Protein AF-A0A060C6B9-F1 (afdb_monomer_lite)

Secondary structure (DSSP, 8-state):
--SEEEEEPTTS-EEEEEEEEE-SPPP--HHHHHHHTTSS-GGG-SHHHHHHHHHH-HHHHHHHHTT----EEEEEE-SSS-B-TTSSBPPTTTEEE--TTTS-TT-EEEEEEE-TTS--EEEEEEEEEE--TT--S--

Foldseek 3Di:
DDQWDWDQDPVRDIWTKGFDDKPPDDFDQLLVVCCVVVVDDPVLSDPVSLVVSCVVCVVCNVVSVVVGVMDTDIDTDDDDAYQAPQRDGDDPPAEDAADCVADPFQDKDWDWDADPPDPHTDTDIHGHGHHDPPHDDDD

Organism: NCBI:txid354120

InterPro domains:
  IPR005300 Lytic transglycosylase MltA, domain B [PF03562] (2-75)
  IPR005300 Lytic transglycosylase MltA, domain B [SM00925] (2-75)
  IPR010611 3D domain [PF06725] (94-138)
  IPR026044 Membrane-bound lytic murein transglycosylase A [PTHR30124] (2-138)
  IPR036908 RlpA-like domain superfamily [G3DSA:2.40.40.10] (5-139)
  IPR036908 RlpA-like domain superfamily [SSF50685] (2-138)

Structure (mmCIF, N/CA/C/O backbone):
data_AF-A0A060C6B9-F1
#
_entry.id   AF-A0A060C6B9-F1
#
loop_
_atom_site.group_PDB
_atom_site.id
_atom_site.type_symbol
_atom_site.label_atom_id
_atom_site.label_alt_id
_atom_site.label_comp_id
_atom_site.label_asym_id
_atom_site.label_entity_id
_atom_site.label_seq_id
_atom_site.pdbx_PDB_ins_code
_atom_site.Cartn_x
_atom_site.Cartn_y
_atom_site.Cartn_z
_atom_site.occupancy
_atom_site.B_iso_or_equiv
_atom_site.auth_seq_id
_atom_site.auth_comp_id
_atom_site.auth_asym_id
_atom_site.auth_atom_id
_atom_site.pdbx_PDB_model_num
ATOM 1 N N . MET A 1 1 ? -4.057 -1.217 1.997 1.00 58.44 1 MET A N 1
ATOM 2 C CA . MET A 1 1 ? -2.910 -1.754 2.763 1.00 58.44 1 MET A CA 1
ATOM 3 C C . MET A 1 1 ? -1.848 -2.216 1.777 1.00 58.44 1 MET A C 1
ATOM 5 O O . MET A 1 1 ? -2.224 -2.782 0.759 1.00 58.44 1 MET A O 1
ATOM 9 N N . GLN A 1 2 ? -0.572 -1.907 2.022 1.00 67.44 2 GLN A N 1
ATOM 10 C CA . GLN A 1 2 ? 0.539 -2.298 1.141 1.00 67.44 2 GLN A CA 1
ATOM 11 C C . GLN A 1 2 ? 0.844 -3.801 1.265 1.00 67.44 2 GLN A C 1
ATOM 13 O O . GLN A 1 2 ? 0.666 -4.381 2.333 1.00 67.44 2 GLN A O 1
ATOM 18 N N . GLY A 1 3 ? 1.291 -4.427 0.171 1.00 70.25 3 GLY A N 1
ATOM 19 C CA . GLY A 1 3 ? 1.629 -5.857 0.107 1.00 70.25 3 GLY A CA 1
ATOM 20 C C . GLY A 1 3 ? 3.054 -6.201 0.554 1.00 70.25 3 GLY A C 1
ATOM 21 O O . GLY A 1 3 ? 3.442 -7.359 0.514 1.00 70.25 3 GLY A O 1
ATOM 22 N N . SER A 1 4 ? 3.848 -5.226 0.987 1.00 81.25 4 SER A N 1
ATOM 23 C CA . SER A 1 4 ? 5.229 -5.419 1.437 1.00 81.25 4 SER A CA 1
ATOM 24 C C . SER A 1 4 ? 5.620 -4.333 2.430 1.00 81.25 4 SER A C 1
ATOM 26 O O . SER A 1 4 ? 5.012 -3.263 2.435 1.00 81.25 4 SER A O 1
ATOM 28 N N . GLY A 1 5 ? 6.660 -4.570 3.223 1.00 85.88 5 GLY A N 1
ATOM 29 C CA . GLY A 1 5 ? 7.122 -3.612 4.216 1.00 85.88 5 GLY A CA 1
ATOM 30 C C . GLY A 1 5 ? 8.542 -3.865 4.701 1.00 85.88 5 GLY A C 1
ATOM 31 O O . GLY A 1 5 ? 9.182 -4.868 4.385 1.00 85.88 5 GLY A O 1
ATOM 32 N N . VAL A 1 6 ? 9.021 -2.914 5.494 1.00 88.12 6 VAL A N 1
ATOM 33 C CA . VAL A 1 6 ? 10.312 -2.967 6.171 1.00 88.12 6 VAL A CA 1
ATOM 34 C C . VAL A 1 6 ? 10.043 -2.921 7.670 1.00 88.12 6 VAL A C 1
ATOM 36 O O . VAL A 1 6 ? 9.460 -1.961 8.165 1.00 88.12 6 VAL A O 1
ATOM 39 N N . VAL A 1 7 ? 10.452 -3.963 8.386 1.00 89.94 7 VAL A N 1
ATOM 40 C CA . VAL A 1 7 ? 10.290 -4.092 9.835 1.00 89.94 7 VAL A CA 1
ATOM 41 C C . VAL A 1 7 ? 11.615 -3.751 10.501 1.00 89.94 7 VAL A C 1
ATOM 43 O O . VAL A 1 7 ? 12.628 -4.404 10.245 1.00 89.94 7 VAL A O 1
ATOM 46 N N . ARG A 1 8 ? 11.607 -2.739 11.371 1.00 92.75 8 ARG A N 1
ATOM 47 C CA . ARG A 1 8 ? 12.730 -2.443 12.265 1.00 92.75 8 ARG A CA 1
ATOM 48 C C . ARG A 1 8 ? 12.535 -3.213 13.567 1.00 92.75 8 ARG A C 1
ATOM 50 O O . ARG A 1 8 ? 11.517 -3.045 14.232 1.00 92.75 8 ARG A O 1
ATOM 57 N N . LEU A 1 9 ? 13.494 -4.067 13.898 1.00 93.19 9 LEU A N 1
ATOM 58 C CA . LEU A 1 9 ? 13.483 -4.873 15.115 1.00 93.19 9 LEU A CA 1
ATOM 59 C C . LEU A 1 9 ? 14.032 -4.069 16.310 1.00 93.19 9 LEU A C 1
ATOM 61 O O . LEU A 1 9 ? 14.759 -3.093 16.100 1.00 93.19 9 LEU A O 1
ATOM 65 N N . PRO A 1 10 ? 13.730 -4.474 17.561 1.00 94.44 10 PRO A N 1
ATOM 66 C CA . PRO A 1 10 ? 14.219 -3.784 18.761 1.00 94.44 10 PRO A CA 1
ATOM 67 C C . PRO A 1 10 ? 15.748 -3.698 18.867 1.00 94.44 10 PRO A C 1
ATOM 69 O O . PRO A 1 10 ? 16.270 -2.784 19.492 1.00 94.44 10 PRO A O 1
ATOM 72 N N . ASP A 1 11 ? 16.466 -4.626 18.233 1.00 93.62 11 ASP A N 1
ATOM 73 C CA . ASP A 1 11 ? 17.933 -4.664 18.182 1.00 93.62 11 ASP A CA 1
ATOM 74 C C . ASP A 1 11 ? 18.544 -3.780 17.075 1.00 93.62 11 ASP A C 1
ATOM 76 O O . ASP A 1 11 ? 19.750 -3.811 16.841 1.00 93.62 11 ASP A O 1
ATOM 80 N N . GLY A 1 12 ? 17.718 -3.004 16.366 1.00 92.75 12 GLY A N 1
ATOM 81 C CA . GLY A 1 12 ? 18.140 -2.117 15.283 1.00 92.75 12 GLY A CA 1
ATOM 82 C C . GLY A 1 12 ? 18.291 -2.797 13.920 1.00 92.75 12 GLY A C 1
ATOM 83 O O . GLY A 1 12 ? 18.448 -2.099 12.913 1.00 92.75 12 GLY A O 1
ATOM 84 N N . ARG A 1 13 ? 18.188 -4.131 13.833 1.00 91.31 13 ARG A N 1
ATOM 85 C CA . ARG A 1 13 ? 18.188 -4.831 12.543 1.00 91.31 13 ARG A CA 1
ATOM 86 C C . ARG A 1 13 ? 16.925 -4.517 11.759 1.00 91.31 13 ARG A C 1
ATOM 88 O O . ARG A 1 13 ? 15.869 -4.190 12.300 1.00 91.31 13 ARG A O 1
ATOM 95 N N . THR A 1 14 ? 17.045 -4.647 10.447 1.00 90.75 14 THR A N 1
ATOM 96 C CA . THR A 1 14 ? 15.945 -4.424 9.519 1.00 90.75 14 THR A CA 1
ATOM 97 C C . THR A 1 14 ? 15.646 -5.709 8.764 1.00 90.75 14 THR A C 1
ATOM 99 O O . THR A 1 14 ? 16.555 -6.317 8.206 1.00 90.75 14 THR A O 1
ATOM 102 N N . LYS A 1 15 ? 14.372 -6.104 8.729 1.00 90.19 15 LYS A N 1
ATOM 103 C CA . LYS A 1 15 ? 13.874 -7.205 7.902 1.00 90.19 15 LYS A CA 1
ATOM 104 C C . LYS A 1 15 ? 12.928 -6.676 6.841 1.00 90.19 15 LYS A C 1
ATOM 106 O O . LYS A 1 15 ? 12.075 -5.836 7.125 1.00 90.19 15 LYS A O 1
ATOM 111 N N . ARG A 1 16 ? 13.063 -7.173 5.617 1.00 87.94 16 ARG A N 1
ATOM 112 C CA . ARG A 1 16 ? 12.115 -6.891 4.540 1.00 87.94 16 ARG A CA 1
ATOM 113 C C . ARG A 1 16 ? 11.100 -8.022 4.483 1.00 87.94 16 ARG A C 1
ATOM 115 O O . ARG A 1 16 ? 11.461 -9.193 4.560 1.00 87.94 16 ARG A O 1
ATOM 122 N N . VAL A 1 17 ? 9.832 -7.661 4.347 1.00 89.81 17 VAL A N 1
ATOM 123 C CA . VAL A 1 17 ? 8.734 -8.614 4.206 1.00 89.81 17 VAL A CA 1
ATOM 124 C C . VAL A 1 17 ? 7.962 -8.317 2.930 1.00 89.81 17 VAL A C 1
ATOM 126 O O . VAL A 1 17 ? 7.643 -7.166 2.631 1.00 89.81 17 VAL A O 1
ATOM 129 N N . GLY A 1 18 ? 7.681 -9.359 2.161 1.00 85.88 18 GLY A N 1
ATOM 130 C CA . GLY A 1 18 ? 6.882 -9.296 0.943 1.00 85.88 18 GLY A CA 1
ATOM 131 C C . GLY A 1 18 ? 5.617 -10.133 1.068 1.00 85.88 18 GLY A C 1
ATOM 132 O O . GLY A 1 18 ? 5.525 -11.010 1.930 1.00 85.88 18 GLY A O 1
ATOM 133 N N . TYR A 1 19 ? 4.650 -9.871 0.193 1.00 84.06 19 TYR A N 1
ATOM 134 C CA . TYR A 1 19 ? 3.422 -10.649 0.084 1.00 84.06 19 TYR A CA 1
ATOM 135 C C . TYR A 1 19 ? 3.754 -12.128 -0.147 1.00 84.06 19 TYR A C 1
ATOM 137 O O . TYR A 1 19 ? 4.590 -12.464 -0.989 1.00 84.06 19 TYR A O 1
ATOM 145 N N . ALA A 1 20 ? 3.092 -13.008 0.600 1.00 85.31 20 ALA A N 1
ATOM 146 C CA . ALA A 1 20 ? 3.168 -14.451 0.407 1.00 85.31 20 ALA A CA 1
ATOM 147 C C . ALA A 1 20 ? 1.818 -15.020 -0.036 1.00 85.31 20 ALA A C 1
ATOM 149 O O . ALA A 1 20 ? 1.751 -15.742 -1.025 1.00 85.31 20 ALA A O 1
ATOM 150 N N . ALA A 1 21 ? 0.747 -14.693 0.693 1.00 84.69 21 ALA A N 1
ATOM 151 C CA . ALA A 1 21 ? -0.592 -15.213 0.435 1.00 84.69 21 ALA A CA 1
ATOM 152 C C . ALA A 1 21 ? -1.672 -14.330 1.080 1.00 84.69 21 ALA A C 1
ATOM 154 O O . ALA A 1 21 ? -1.388 -13.389 1.821 1.00 84.69 21 ALA A O 1
ATOM 155 N N . ASN A 1 22 ? -2.939 -14.630 0.802 1.00 88.75 22 ASN A N 1
ATOM 156 C CA . ASN A 1 22 ? -4.075 -14.116 1.565 1.00 88.75 22 ASN A CA 1
ATOM 157 C C . ASN A 1 22 ? -5.094 -15.241 1.802 1.00 88.75 22 ASN A C 1
ATOM 159 O O . ASN A 1 22 ? -5.037 -16.270 1.135 1.00 88.75 22 ASN A O 1
ATOM 163 N N . ASN A 1 23 ? -6.008 -15.048 2.749 1.00 92.81 23 ASN A N 1
ATOM 164 C CA . ASN A 1 23 ? -7.031 -16.038 3.103 1.00 92.81 23 ASN A CA 1
ATOM 165 C C . ASN A 1 23 ? -8.262 -16.061 2.168 1.00 92.81 23 ASN A C 1
ATOM 167 O O . ASN A 1 23 ? -9.243 -16.717 2.488 1.00 92.81 23 ASN A O 1
ATOM 171 N N . GLY A 1 24 ? -8.251 -15.336 1.046 1.00 88.88 24 GLY A N 1
ATOM 172 C CA . GLY A 1 24 ? -9.320 -15.348 0.038 1.00 88.88 24 GLY A CA 1
ATOM 173 C C . GLY A 1 24 ? -10.545 -14.473 0.335 1.00 88.88 24 GLY A C 1
ATOM 174 O O . GLY A 1 24 ? -11.342 -14.242 -0.571 1.00 88.88 24 GLY A O 1
ATOM 175 N N . HIS A 1 25 ? -10.694 -13.936 1.550 1.00 91.88 25 HIS A N 1
ATOM 176 C CA . HIS A 1 25 ? -11.835 -13.084 1.903 1.00 91.88 25 HIS A CA 1
ATOM 177 C C . HIS A 1 25 ? -11.783 -11.713 1.193 1.00 91.88 25 HIS A C 1
ATOM 179 O O . HIS A 1 25 ? -10.692 -11.180 0.933 1.00 91.88 25 HIS A O 1
ATOM 185 N N . PRO A 1 26 ? -12.947 -11.101 0.891 1.00 88.75 26 PRO A N 1
ATOM 186 C CA . PRO A 1 26 ? -13.010 -9.764 0.309 1.00 88.75 26 PRO A CA 1
ATOM 187 C C . PRO A 1 26 ? -12.441 -8.712 1.268 1.00 88.75 26 PRO A C 1
ATOM 189 O O . PRO A 1 26 ? -12.499 -8.846 2.487 1.00 88.75 26 PRO A O 1
ATOM 192 N N . PHE A 1 27 ? -11.865 -7.647 0.708 1.00 88.19 27 PHE A N 1
ATOM 193 C CA . PHE A 1 27 ? -11.319 -6.552 1.509 1.00 88.19 27 PHE A CA 1
ATOM 194 C C . PHE A 1 27 ? -12.429 -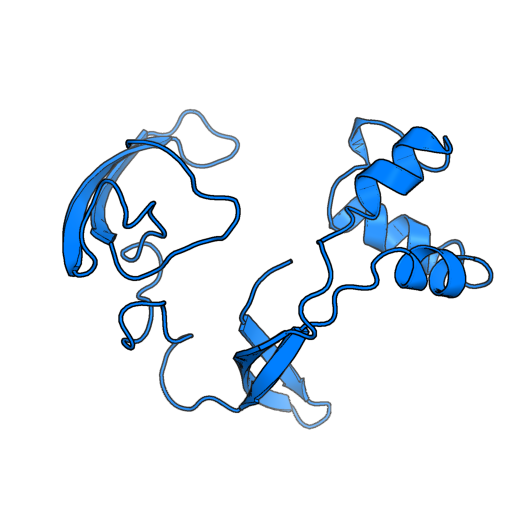5.633 2.024 1.00 88.19 27 PHE A C 1
ATOM 196 O O . PHE A 1 27 ? -13.196 -5.096 1.225 1.00 88.19 27 PHE A O 1
ATOM 203 N N . THR A 1 28 ? -12.421 -5.364 3.331 1.00 91.69 28 THR A N 1
ATOM 204 C CA . THR A 1 28 ? -13.288 -4.363 3.963 1.00 91.69 28 THR A CA 1
ATOM 205 C C . THR A 1 28 ? -12.472 -3.142 4.385 1.00 91.69 28 THR A C 1
ATOM 207 O O . THR A 1 28 ? -11.501 -3.245 5.138 1.00 91.69 28 THR A O 1
ATOM 210 N N . ALA A 1 29 ? -12.871 -1.956 3.925 1.00 91.38 29 ALA A N 1
ATOM 211 C CA . ALA A 1 29 ? -12.184 -0.709 4.247 1.00 91.38 29 ALA A CA 1
ATOM 212 C C . ALA A 1 29 ? -12.594 -0.176 5.633 1.00 91.38 29 ALA A C 1
ATOM 214 O O . ALA A 1 29 ? -13.644 0.444 5.776 1.00 91.38 29 ALA A O 1
ATOM 215 N N . ILE A 1 30 ? -11.734 -0.347 6.645 1.00 94.25 30 ILE A N 1
ATOM 216 C CA . ILE A 1 30 ? -11.993 0.121 8.023 1.00 94.25 30 ILE A CA 1
ATOM 217 C C . ILE A 1 30 ? -12.305 1.623 8.093 1.00 94.25 30 ILE A C 1
ATOM 219 O O . ILE A 1 30 ? -13.243 2.020 8.773 1.00 94.25 30 ILE A O 1
ATOM 223 N N . GLY A 1 31 ? -11.584 2.463 7.343 1.00 93.56 31 GLY A N 1
ATOM 224 C CA . GLY A 1 31 ? -11.865 3.905 7.311 1.00 93.56 31 GLY A CA 1
ATOM 225 C C . GLY A 1 31 ? -13.263 4.243 6.789 1.00 93.56 31 GLY A C 1
ATOM 226 O O . GLY A 1 31 ? -13.868 5.205 7.248 1.00 93.56 31 GLY A O 1
ATOM 227 N N . ARG A 1 32 ? -13.816 3.425 5.881 1.00 93.19 32 ARG A N 1
ATOM 228 C CA . ARG A 1 32 ? -15.194 3.597 5.414 1.00 93.19 32 ARG A CA 1
ATOM 229 C C . ARG A 1 32 ? -16.198 3.215 6.499 1.00 93.19 32 ARG A C 1
ATOM 231 O O . ARG A 1 32 ? -17.140 3.960 6.714 1.00 93.19 32 ARG A O 1
ATOM 238 N N . LEU A 1 33 ? -15.954 2.113 7.208 1.00 95.38 33 LEU A N 1
ATOM 239 C CA . LEU A 1 33 ? -16.797 1.680 8.324 1.00 95.38 33 LEU A CA 1
ATOM 240 C C . LEU A 1 33 ? -16.849 2.718 9.447 1.00 95.38 33 LEU A C 1
ATOM 242 O O . LEU A 1 33 ? -17.925 3.031 9.941 1.00 95.38 33 LEU A O 1
ATOM 246 N N . LEU A 1 34 ? -15.695 3.273 9.823 1.00 96.75 34 LEU A N 1
ATOM 247 C CA . LEU A 1 34 ? -15.616 4.325 10.835 1.00 96.75 34 LEU A CA 1
ATOM 248 C C . LEU A 1 34 ? -16.381 5.583 10.413 1.00 96.75 34 LEU A C 1
ATOM 250 O O . LEU A 1 34 ? -17.052 6.190 11.242 1.00 96.75 34 LEU A O 1
ATOM 254 N N . LEU A 1 35 ? -16.301 5.955 9.133 1.00 95.75 35 LEU A N 1
ATOM 255 C CA . LEU A 1 35 ? -17.048 7.086 8.589 1.00 95.75 35 LEU A CA 1
ATOM 256 C C . LEU A 1 35 ? -18.561 6.821 8.587 1.00 95.75 35 LEU A C 1
ATOM 258 O O . LEU A 1 35 ? -19.329 7.680 9.009 1.00 95.75 35 LEU A O 1
ATOM 262 N N . ASP A 1 36 ? -18.985 5.639 8.136 1.00 95.50 36 ASP A N 1
ATOM 263 C CA . ASP A 1 36 ? -20.401 5.252 8.071 1.00 95.50 36 ASP A CA 1
ATOM 264 C C . ASP A 1 36 ? -21.039 5.156 9.471 1.00 95.50 36 ASP A C 1
ATOM 266 O O . ASP A 1 36 ? -22.226 5.428 9.628 1.00 95.50 36 ASP A O 1
ATOM 270 N N . GLU A 1 37 ? -20.252 4.824 10.499 1.00 96.06 37 GLU A N 1
ATOM 271 C CA . GLU A 1 37 ? -20.682 4.802 11.905 1.00 96.06 37 GLU A CA 1
ATOM 272 C C . GLU A 1 37 ? -20.532 6.152 12.627 1.00 96.06 37 GLU A C 1
ATOM 274 O O . GLU A 1 37 ? -20.793 6.233 13.826 1.00 96.06 37 GLU A O 1
ATOM 279 N N . GLY A 1 38 ? -20.096 7.212 11.935 1.00 95.62 38 GLY A N 1
ATOM 280 C CA . GLY A 1 38 ? -19.919 8.544 12.527 1.00 95.62 38 GLY A CA 1
ATOM 281 C C . GLY A 1 38 ? -18.797 8.627 13.568 1.00 95.62 38 GLY A C 1
ATOM 282 O O . GLY A 1 38 ? -18.796 9.524 14.407 1.00 95.62 38 GLY A O 1
ATOM 283 N N . LYS A 1 39 ? -17.846 7.688 13.537 1.00 95.44 39 LYS A N 1
ATOM 284 C CA . LYS A 1 39 ? -16.720 7.609 14.482 1.00 95.44 39 LYS A CA 1
ATOM 285 C C . LYS A 1 39 ? -15.540 8.493 14.081 1.00 95.44 39 LYS A C 1
ATOM 287 O O . LYS A 1 39 ? -14.702 8.804 14.924 1.00 95.44 39 LYS A O 1
ATOM 292 N N . ILE A 1 40 ? -15.473 8.871 12.805 1.00 95.50 40 ILE A N 1
ATOM 293 C CA . ILE A 1 40 ? -14.496 9.805 12.240 1.00 95.50 40 ILE A CA 1
ATOM 294 C C . ILE A 1 40 ? -15.167 10.705 11.198 1.00 95.50 40 ILE A C 1
ATOM 296 O O . ILE A 1 40 ? -16.139 10.306 10.554 1.00 95.50 40 ILE A O 1
ATOM 300 N N . ASP A 1 41 ? -14.591 11.880 10.966 1.00 94.12 41 ASP A N 1
ATOM 301 C CA . ASP A 1 41 ? -15.021 12.790 9.906 1.00 94.12 41 ASP A CA 1
ATOM 302 C C . ASP A 1 41 ? -14.516 12.358 8.522 1.00 94.12 41 ASP A C 1
ATOM 304 O O . ASP A 1 41 ? -13.531 11.630 8.370 1.00 94.12 41 ASP A O 1
ATOM 308 N N . ARG A 1 42 ? -15.133 12.893 7.459 1.00 88.94 42 ARG A N 1
ATOM 309 C CA . ARG A 1 42 ? -14.752 12.592 6.065 1.00 88.94 42 ARG A CA 1
ATOM 310 C C . ARG A 1 42 ? -13.275 12.880 5.765 1.00 88.94 42 ARG A C 1
ATOM 312 O O . ARG A 1 42 ? -12.662 12.143 4.998 1.00 88.94 42 ARG A O 1
ATOM 319 N N . GLY A 1 43 ? -12.701 13.918 6.376 1.00 89.31 43 GLY A N 1
ATOM 320 C CA . GLY A 1 43 ? -11.276 14.257 6.241 1.00 89.31 43 GLY A CA 1
ATOM 321 C C . GLY A 1 43 ? -10.330 13.301 6.980 1.00 89.31 43 GLY A C 1
ATOM 322 O O . GLY A 1 43 ? -9.136 13.276 6.697 1.00 89.31 43 GLY A O 1
ATOM 323 N N . GLN A 1 44 ? -10.857 12.48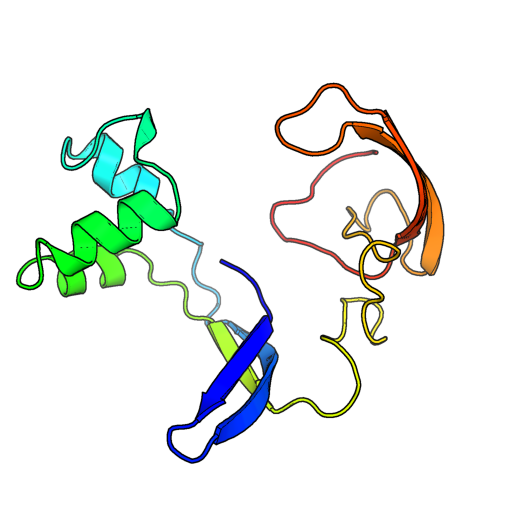9 7.897 1.00 88.12 44 GLN A N 1
ATOM 324 C CA . GLN A 1 44 ? -10.100 11.555 8.728 1.00 88.12 44 GLN A CA 1
ATOM 325 C C . GLN A 1 44 ? -10.136 10.115 8.200 1.00 88.12 44 GLN A C 1
ATOM 327 O O . GLN A 1 44 ? -9.462 9.252 8.757 1.00 88.12 44 GLN A O 1
ATOM 332 N N . ALA A 1 45 ? -10.854 9.837 7.105 1.00 89.81 45 ALA A N 1
ATOM 333 C CA . ALA A 1 45 ? -10.886 8.527 6.442 1.00 89.81 45 ALA A CA 1
ATOM 334 C C . ALA A 1 45 ? -9.573 8.204 5.682 1.00 89.81 45 ALA A C 1
ATOM 336 O O . ALA A 1 45 ? -9.575 7.718 4.551 1.00 89.81 45 ALA A O 1
ATOM 337 N N . THR A 1 46 ? -8.437 8.491 6.314 1.00 90.31 46 THR A N 1
ATOM 338 C CA . THR A 1 46 ? -7.066 8.258 5.860 1.00 90.31 46 THR A CA 1
ATOM 339 C C . THR A 1 46 ? -6.411 7.186 6.729 1.00 90.31 46 THR A C 1
ATOM 341 O O . THR A 1 46 ? -6.907 6.854 7.804 1.00 90.31 46 THR A O 1
ATOM 344 N N . ALA A 1 47 ? -5.272 6.634 6.300 1.00 87.19 47 ALA A N 1
ATOM 345 C CA . ALA A 1 47 ? -4.555 5.645 7.108 1.00 87.19 47 ALA A CA 1
ATOM 346 C C . ALA A 1 47 ? -4.169 6.208 8.489 1.00 87.19 47 ALA A C 1
ATOM 348 O O . ALA A 1 47 ? -4.336 5.529 9.496 1.00 87.19 47 ALA A O 1
ATOM 349 N N . GLN A 1 48 ? -3.714 7.463 8.532 1.00 90.94 48 GLN A N 1
ATOM 350 C CA . GLN A 1 48 ? -3.340 8.151 9.764 1.00 90.94 48 GLN A CA 1
ATOM 351 C C . GLN A 1 48 ? -4.550 8.391 10.672 1.00 90.94 48 GLN A C 1
ATOM 353 O O . GLN A 1 48 ? -4.460 8.137 11.868 1.00 90.94 48 GLN A O 1
ATOM 358 N N . GLY A 1 49 ? -5.683 8.834 10.117 1.00 94.06 49 GLY A N 1
ATOM 359 C CA . GLY A 1 49 ? -6.895 9.066 10.907 1.00 94.06 49 GLY A CA 1
ATOM 360 C C . GLY A 1 49 ? -7.485 7.774 11.475 1.00 94.06 49 GLY A C 1
ATOM 361 O O . GLY A 1 49 ? -7.885 7.743 12.635 1.00 94.06 49 GLY A O 1
ATOM 362 N N . VAL A 1 50 ? -7.446 6.677 10.708 1.00 94.12 50 VAL A N 1
ATOM 363 C CA . VAL A 1 50 ? -7.838 5.347 11.202 1.00 94.12 50 VAL A CA 1
ATOM 364 C C . VAL A 1 50 ? -6.930 4.894 12.347 1.00 94.12 50 VAL A C 1
ATOM 366 O O . VAL A 1 50 ? -7.442 4.447 13.367 1.00 94.12 50 VAL A O 1
ATOM 369 N N . VAL A 1 51 ? -5.603 5.024 12.211 1.00 94.25 51 VAL A N 1
ATOM 370 C CA . VAL A 1 51 ? -4.654 4.668 13.285 1.00 94.25 51 VAL A CA 1
ATOM 371 C C . VAL A 1 51 ? -4.921 5.492 14.543 1.00 94.25 51 VAL A C 1
ATOM 373 O O . VAL A 1 51 ? -5.081 4.910 15.611 1.00 94.25 51 VAL A O 1
ATOM 376 N N . ALA A 1 52 ? -5.070 6.812 14.407 1.00 96.19 52 ALA A N 1
ATOM 377 C CA . ALA A 1 52 ? -5.355 7.695 15.534 1.00 96.19 52 ALA A CA 1
ATOM 378 C C . ALA A 1 52 ? -6.655 7.311 16.260 1.00 96.19 52 ALA A C 1
ATOM 380 O O . ALA A 1 52 ? -6.696 7.283 17.489 1.00 96.19 52 ALA A O 1
ATOM 381 N N . TRP A 1 53 ? -7.712 6.961 15.516 1.00 97.06 53 TRP A N 1
ATOM 382 C CA . TRP A 1 53 ? -8.962 6.503 16.119 1.00 97.06 53 TRP A CA 1
ATOM 383 C C . TRP A 1 53 ? -8.791 5.173 16.868 1.00 97.06 53 TRP A C 1
ATOM 385 O O . TRP A 1 53 ? -9.298 5.031 17.979 1.00 97.06 53 TRP A O 1
ATOM 395 N N . LEU A 1 54 ? -8.061 4.209 16.295 1.00 96.44 54 LEU A N 1
ATOM 396 C CA . LEU A 1 54 ? -7.810 2.912 16.933 1.00 96.44 54 LEU A CA 1
ATOM 397 C C . LEU A 1 54 ? -6.998 3.057 18.229 1.00 96.44 54 LEU A C 1
ATOM 399 O O . LEU A 1 54 ? -7.314 2.399 19.218 1.00 96.44 54 LEU A O 1
ATOM 403 N N . GLU A 1 55 ? -5.986 3.925 18.238 1.00 96.31 55 GLU A N 1
ATOM 404 C CA . GLU A 1 55 ? -5.168 4.215 19.424 1.00 96.31 55 GLU A CA 1
ATOM 405 C C . GLU A 1 55 ? -5.976 4.914 20.526 1.00 96.31 55 GLU A C 1
ATOM 407 O O . GLU A 1 55 ? -5.811 4.601 21.704 1.00 96.31 55 GLU A O 1
ATOM 412 N N . ALA A 1 56 ? -6.888 5.815 20.149 1.00 97.25 56 ALA A N 1
ATOM 413 C CA . ALA A 1 56 ? -7.759 6.517 21.088 1.00 97.25 56 ALA A CA 1
ATOM 414 C C . ALA A 1 56 ? -8.893 5.638 21.657 1.00 97.25 56 ALA A C 1
ATOM 416 O O . ALA A 1 56 ? -9.413 5.946 22.728 1.00 97.25 56 ALA A O 1
ATOM 417 N N . ASN A 1 57 ? -9.272 4.548 20.975 1.00 97.12 57 ASN A N 1
ATOM 418 C CA . ASN A 1 57 ? -10.420 3.701 21.334 1.00 97.12 57 ASN A CA 1
ATOM 419 C C . ASN A 1 57 ? -10.028 2.214 21.488 1.00 97.12 57 ASN A C 1
ATOM 421 O O . ASN A 1 57 ? -10.571 1.350 20.788 1.00 97.12 57 ASN A O 1
ATOM 425 N N . PRO A 1 58 ? -9.106 1.862 22.407 1.00 96.12 58 PRO A N 1
ATOM 426 C CA . PRO A 1 58 ? -8.529 0.516 22.490 1.00 96.12 58 PRO A CA 1
ATOM 427 C C . PRO A 1 58 ? -9.552 -0.586 22.813 1.00 96.12 58 PRO A C 1
ATOM 429 O O . PRO A 1 58 ? -9.375 -1.728 22.387 1.00 96.12 58 PRO A O 1
ATOM 432 N N . SER A 1 59 ? -10.639 -0.260 23.521 1.00 97.19 59 SER A N 1
ATOM 433 C CA . SER A 1 59 ? -11.732 -1.195 23.831 1.00 97.19 59 SER A CA 1
ATOM 434 C C . SER A 1 59 ? -12.526 -1.627 22.592 1.00 97.19 59 SER A C 1
ATOM 436 O O . SER A 1 59 ? -13.016 -2.755 22.538 1.00 97.19 59 SER A O 1
ATOM 438 N N . GLU A 1 60 ? -12.633 -0.763 21.580 1.00 96.75 60 GLU A N 1
ATOM 439 C CA . GLU A 1 60 ? -13.389 -1.016 20.347 1.00 96.75 60 GLU A CA 1
ATOM 440 C C . GLU A 1 60 ? -12.494 -1.391 19.162 1.00 96.75 60 GLU A C 1
ATOM 442 O O . GLU A 1 60 ? -12.944 -2.065 18.229 1.00 96.75 60 GLU A O 1
ATOM 447 N N . ALA A 1 61 ? -11.221 -0.988 19.200 1.00 95.62 61 ALA A N 1
ATOM 448 C CA . ALA A 1 61 ? -10.266 -1.153 18.112 1.00 95.62 61 ALA A CA 1
ATOM 449 C C . ALA A 1 61 ? -10.196 -2.599 17.605 1.00 95.62 61 ALA A C 1
ATOM 451 O O . ALA A 1 61 ? -10.238 -2.845 16.398 1.00 95.62 61 ALA A O 1
ATOM 452 N N . TRP A 1 62 ? -10.166 -3.570 18.522 1.00 94.56 62 TRP A N 1
ATOM 453 C CA . TRP A 1 62 ? -10.107 -4.986 18.161 1.00 94.56 62 TRP A CA 1
ATOM 454 C C . TRP A 1 62 ? -11.358 -5.462 17.416 1.00 94.56 62 TRP A C 1
ATOM 456 O O . TRP A 1 62 ? -11.263 -6.174 16.416 1.00 94.56 62 TRP A O 1
ATOM 466 N N . ALA A 1 63 ? -12.545 -5.067 17.88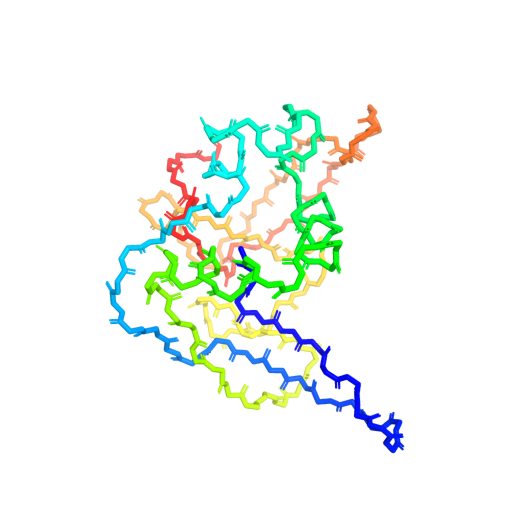2 1.00 96.12 63 ALA A N 1
ATOM 467 C CA . ALA A 1 63 ? -13.802 -5.425 17.232 1.00 96.12 63 ALA A CA 1
ATOM 468 C C . ALA A 1 63 ? -13.911 -4.778 15.846 1.00 96.12 63 ALA A C 1
ATOM 470 O O . ALA A 1 63 ? -14.293 -5.453 14.891 1.00 96.12 63 ALA A O 1
ATOM 471 N N . MET A 1 64 ? -13.502 -3.512 15.726 1.00 96.44 64 MET A N 1
ATOM 472 C CA . MET A 1 64 ? -13.484 -2.786 14.459 1.00 96.44 64 MET A CA 1
ATOM 473 C C . MET A 1 64 ? -12.549 -3.450 13.440 1.00 96.44 64 MET A C 1
ATOM 475 O O . MET A 1 64 ? -12.970 -3.749 12.325 1.00 96.44 64 MET A O 1
ATOM 479 N N . MET A 1 65 ? -11.306 -3.756 13.825 1.00 94.12 65 MET A N 1
ATOM 480 C CA . MET A 1 65 ? -10.320 -4.372 12.928 1.00 94.12 65 MET A CA 1
ATOM 481 C C . MET A 1 65 ? -10.754 -5.751 12.419 1.00 94.12 65 MET A C 1
ATOM 483 O O . MET A 1 65 ? -10.541 -6.058 11.246 1.00 94.12 65 MET A O 1
ATOM 487 N N . LYS A 1 66 ? -11.423 -6.557 13.256 1.00 95.25 66 LYS A N 1
ATOM 488 C CA . LYS A 1 66 ? -11.942 -7.883 12.870 1.00 95.25 66 LYS A CA 1
ATOM 489 C C . LYS A 1 66 ? -13.020 -7.848 11.784 1.00 95.25 66 LYS A C 1
ATOM 491 O O . LYS A 1 66 ? -13.280 -8.879 11.176 1.00 95.25 66 LYS A O 1
ATOM 496 N N . ARG A 1 67 ? -13.635 -6.693 11.510 1.00 96.12 67 ARG A N 1
ATOM 497 C CA . ARG A 1 67 ? -14.619 -6.557 10.420 1.00 96.12 67 ARG A CA 1
ATOM 498 C C . ARG A 1 67 ? -13.994 -6.661 9.033 1.00 96.12 67 ARG A C 1
ATOM 500 O O . ARG A 1 67 ? -14.698 -6.906 8.057 1.00 96.12 67 ARG A O 1
ATOM 507 N N . ASN A 1 68 ? -12.681 -6.466 8.931 1.00 94.81 68 ASN A N 1
ATOM 508 C CA . ASN A 1 68 ? -11.941 -6.878 7.753 1.00 94.81 68 ASN A CA 1
ATOM 509 C C . ASN A 1 68 ? -11.450 -8.316 7.947 1.00 94.81 68 ASN A C 1
ATOM 511 O O . ASN A 1 68 ? -10.375 -8.545 8.495 1.00 94.81 68 ASN A O 1
ATOM 515 N N . GLU A 1 69 ? -12.232 -9.276 7.454 1.00 95.00 69 GLU A N 1
ATOM 516 C CA . GLU A 1 69 ? -11.887 -10.703 7.492 1.00 95.00 69 GLU A CA 1
ATOM 517 C C . GLU A 1 69 ? -10.671 -11.038 6.623 1.00 95.00 69 GLU A C 1
ATOM 519 O O . GLU A 1 69 ? -10.027 -12.071 6.812 1.00 95.00 69 GLU A O 1
ATOM 524 N N . ARG A 1 70 ? -10.330 -10.170 5.662 1.00 92.00 70 ARG A N 1
ATOM 525 C CA . ARG A 1 70 ? -9.175 -10.375 4.797 1.00 92.00 70 ARG A CA 1
ATOM 526 C C . ARG A 1 70 ? -7.876 -10.232 5.575 1.00 92.00 70 ARG A C 1
ATOM 528 O O . ARG A 1 70 ? -7.531 -9.144 6.041 1.00 92.00 70 ARG A O 1
ATOM 535 N N . TYR A 1 71 ? -7.100 -11.310 5.575 1.00 92.31 71 TYR A N 1
ATOM 536 C CA . TYR A 1 71 ? -5.780 -11.378 6.187 1.00 92.31 71 TYR A CA 1
ATOM 537 C C . TYR A 1 71 ? -4.693 -11.600 5.133 1.00 92.31 71 TYR A C 1
ATOM 539 O O . TYR A 1 71 ? -4.872 -12.383 4.195 1.00 92.31 71 TYR A O 1
ATOM 547 N N . ILE A 1 72 ? -3.568 -10.897 5.279 1.00 88.56 72 ILE A N 1
ATOM 548 C CA . ILE A 1 72 ? -2.414 -10.982 4.377 1.00 88.56 72 ILE A CA 1
ATOM 549 C C . ILE A 1 72 ? -1.267 -11.672 5.109 1.00 88.56 72 ILE A C 1
ATOM 551 O O . ILE A 1 72 ? -0.855 -11.231 6.179 1.00 88.56 72 ILE A O 1
ATOM 555 N N . PHE A 1 73 ? -0.742 -12.735 4.510 1.00 90.44 73 PHE A N 1
ATOM 556 C CA . PHE A 1 73 ? 0.440 -13.438 4.986 1.00 90.44 73 PHE A CA 1
ATOM 557 C C . PHE A 1 73 ? 1.675 -12.909 4.268 1.00 90.44 73 PHE A C 1
ATOM 559 O O . PHE A 1 73 ? 1.650 -12.672 3.055 1.00 90.44 73 PHE A O 1
ATOM 566 N N . PHE A 1 74 ? 2.760 -12.764 5.019 1.00 89.88 74 PHE A N 1
ATOM 567 C CA . PHE A 1 74 ? 4.029 -12.254 4.523 1.00 89.88 74 PHE A CA 1
ATOM 568 C C . PHE A 1 74 ? 5.126 -13.305 4.652 1.00 89.88 74 PHE A C 1
ATOM 570 O O . PHE A 1 74 ? 5.078 -14.170 5.525 1.00 89.88 74 PHE A O 1
ATOM 577 N N . ARG A 1 75 ? 6.138 -13.190 3.796 1.00 87.56 75 ARG A N 1
ATOM 578 C CA . ARG A 1 75 ? 7.399 -13.928 3.892 1.00 87.56 75 ARG A CA 1
ATOM 579 C C . ARG A 1 75 ? 8.558 -12.949 3.971 1.00 87.56 75 ARG A C 1
ATOM 581 O O . ARG A 1 75 ? 8.468 -11.841 3.438 1.00 87.56 75 ARG A O 1
ATOM 588 N N . GLU A 1 76 ? 9.635 -13.362 4.624 1.00 90.19 76 GLU A N 1
ATOM 589 C CA . GLU A 1 76 ? 10.899 -12.632 4.563 1.00 90.19 76 GLU A CA 1
ATOM 590 C C . GLU A 1 76 ? 11.404 -12.621 3.116 1.00 90.19 76 GLU A C 1
ATOM 592 O O . GLU A 1 76 ? 11.250 -13.604 2.387 1.00 90.19 76 GLU A O 1
ATOM 597 N N . ILE A 1 77 ? 11.933 -11.480 2.686 1.00 86.00 77 ILE A N 1
ATOM 598 C CA . ILE A 1 77 ? 12.517 -11.313 1.357 1.00 86.00 77 ILE A CA 1
ATOM 599 C C . ILE A 1 77 ? 13.939 -10.776 1.492 1.00 86.00 77 ILE A C 1
ATOM 601 O O . ILE A 1 77 ? 14.218 -9.909 2.322 1.00 86.00 77 ILE A O 1
ATOM 605 N N . GLU A 1 78 ? 14.826 -11.288 0.650 1.00 80.88 78 GLU A N 1
ATOM 606 C CA . GLU A 1 78 ? 16.193 -10.795 0.494 1.00 80.88 78 GLU A CA 1
ATOM 607 C C . GLU A 1 78 ? 16.276 -9.823 -0.698 1.00 80.88 78 GLU A C 1
ATOM 609 O O . GLU A 1 78 ? 15.353 -9.735 -1.509 1.00 80.88 78 GLU A O 1
ATOM 614 N N . GLY A 1 79 ? 17.377 -9.076 -0.816 1.00 76.69 79 GLY A N 1
ATOM 615 C CA . GLY A 1 79 ? 17.582 -8.124 -1.917 1.00 76.69 79 GLY A CA 1
ATOM 616 C C . GLY A 1 79 ? 16.962 -6.740 -1.686 1.00 76.69 79 GLY A C 1
ATOM 617 O O . GLY A 1 79 ? 16.504 -6.420 -0.590 1.00 76.69 79 GLY A O 1
ATOM 618 N N . GLU A 1 80 ? 17.022 -5.873 -2.701 1.00 74.06 80 GLU A N 1
ATOM 619 C CA . GLU A 1 80 ? 16.861 -4.416 -2.537 1.00 74.06 80 GLU A CA 1
ATOM 620 C C . GLU A 1 80 ? 15.415 -3.910 -2.410 1.00 74.06 80 GLU A C 1
ATOM 622 O O . GLU A 1 80 ? 15.200 -2.816 -1.883 1.00 74.06 80 GLU A O 1
ATOM 627 N N . GLY A 1 81 ? 14.412 -4.692 -2.817 1.00 76.56 81 GLY A N 1
ATOM 628 C CA . GLY A 1 81 ? 13.020 -4.241 -2.850 1.00 76.56 81 GLY A CA 1
ATOM 629 C C . GLY A 1 81 ? 12.006 -5.383 -2.928 1.00 76.56 81 GLY A C 1
ATOM 630 O O . GLY A 1 81 ? 12.389 -6.539 -3.112 1.00 76.56 81 GLY A O 1
ATOM 631 N N . PRO A 1 82 ? 10.705 -5.084 -2.770 1.00 81.75 82 PRO A N 1
ATOM 632 C CA . PRO A 1 82 ? 9.660 -6.085 -2.931 1.00 81.75 82 PRO A CA 1
ATOM 633 C C . PRO A 1 82 ? 9.636 -6.617 -4.362 1.00 81.75 82 PRO A C 1
ATOM 635 O O . PRO A 1 82 ? 9.878 -5.872 -5.310 1.00 81.75 82 PRO A O 1
ATOM 638 N N . LEU A 1 83 ? 9.327 -7.904 -4.511 1.00 86.25 83 LEU A N 1
ATOM 639 C CA . LEU A 1 83 ? 9.070 -8.493 -5.819 1.00 86.25 83 LEU A CA 1
ATOM 640 C C . LEU A 1 83 ? 7.681 -8.060 -6.290 1.00 86.25 83 LEU A C 1
ATOM 642 O O . LEU A 1 83 ? 6.699 -8.288 -5.582 1.00 86.25 83 LEU A O 1
ATOM 646 N N . GLY A 1 84 ? 7.611 -7.443 -7.468 1.00 87.06 84 GLY A N 1
ATOM 647 C CA . GLY A 1 84 ? 6.339 -7.181 -8.137 1.00 87.06 84 GLY A CA 1
ATOM 648 C C . GLY A 1 84 ? 5.753 -8.444 -8.758 1.00 87.06 84 GLY A C 1
ATOM 649 O O . GLY A 1 84 ? 6.394 -9.497 -8.798 1.00 87.06 84 GLY A O 1
ATOM 650 N N . ALA A 1 85 ? 4.555 -8.328 -9.324 1.00 87.56 85 ALA A N 1
ATOM 651 C CA . ALA A 1 85 ? 3.906 -9.401 -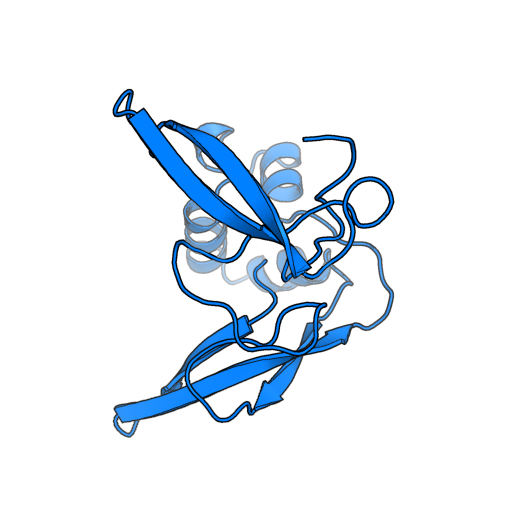10.077 1.00 87.56 85 ALA A CA 1
ATOM 652 C C . ALA A 1 85 ? 4.738 -9.949 -11.254 1.00 87.56 85 ALA A C 1
ATOM 654 O O . ALA A 1 85 ? 4.541 -11.094 -11.651 1.00 87.56 85 ALA A O 1
ATOM 655 N N . GLN A 1 86 ? 5.691 -9.175 -11.788 1.00 89.62 86 GLN A N 1
ATOM 656 C CA . GLN A 1 86 ? 6.637 -9.645 -12.811 1.00 89.62 86 GLN A CA 1
ATOM 657 C C . GLN A 1 86 ? 7.708 -10.609 -12.246 1.00 89.62 86 GLN A C 1
ATOM 659 O O . GLN A 1 86 ? 8.456 -11.219 -13.003 1.00 89.62 86 GLN A O 1
ATOM 664 N N . GLY A 1 87 ? 7.814 -10.755 -10.922 1.00 86.81 87 GLY A N 1
ATOM 665 C CA . GLY A 1 87 ? 8.824 -11.596 -10.271 1.00 86.81 87 GLY A CA 1
ATOM 666 C C . GLY A 1 87 ? 10.199 -10.937 -10.128 1.00 86.81 87 GLY A C 1
ATOM 667 O O . GLY A 1 87 ? 11.151 -11.601 -9.730 1.00 86.81 87 GLY A O 1
ATOM 668 N N . VAL A 1 88 ? 10.311 -9.637 -10.417 1.00 88.62 88 VAL A N 1
ATOM 669 C CA . VAL A 1 88 ? 11.540 -8.846 -10.251 1.00 88.62 88 VAL A CA 1
ATOM 670 C C . VAL A 1 88 ? 11.375 -7.803 -9.149 1.00 88.62 88 VAL A C 1
ATOM 672 O O . VAL A 1 88 ? 10.257 -7.383 -8.840 1.00 88.62 88 VAL A O 1
ATOM 675 N N . ALA A 1 89 ? 12.493 -7.382 -8.555 1.00 89.06 89 ALA A N 1
ATOM 676 C CA . ALA A 1 89 ? 12.492 -6.342 -7.534 1.00 89.06 89 ALA A CA 1
ATOM 677 C C . ALA A 1 89 ? 12.029 -4.998 -8.117 1.00 89.06 89 ALA A C 1
ATOM 679 O O . ALA A 1 89 ? 12.496 -4.563 -9.174 1.00 89.06 89 ALA A O 1
ATOM 680 N N . LEU A 1 90 ? 11.117 -4.331 -7.411 1.00 90.56 90 LEU A N 1
ATOM 681 C CA . LEU A 1 90 ? 10.616 -3.023 -7.810 1.00 90.56 90 LEU A CA 1
ATOM 682 C C . LEU A 1 90 ? 11.679 -1.942 -7.592 1.00 90.56 90 LEU A C 1
ATOM 684 O O . LEU A 1 90 ? 12.291 -1.841 -6.530 1.00 90.56 90 LEU A O 1
ATOM 688 N N . THR A 1 91 ? 11.846 -1.088 -8.596 1.00 92.31 91 THR A N 1
ATOM 689 C CA . THR A 1 91 ? 12.733 0.072 -8.577 1.00 92.31 91 THR A CA 1
ATOM 690 C C . THR A 1 91 ? 11.946 1.331 -8.185 1.00 92.31 91 THR A C 1
ATOM 692 O O . THR A 1 91 ? 11.008 1.721 -8.897 1.00 92.31 91 THR A O 1
ATOM 695 N N . PRO A 1 92 ? 12.319 2.019 -7.088 1.00 91.00 92 PRO A N 1
ATOM 696 C CA . PRO A 1 92 ? 11.639 3.227 -6.633 1.00 91.00 92 PRO A CA 1
ATOM 697 C C . PRO A 1 92 ? 11.503 4.288 -7.729 1.00 91.00 92 PRO A C 1
ATOM 699 O O . PRO A 1 92 ? 12.474 4.694 -8.366 1.00 91.00 92 PRO A O 1
ATOM 702 N N . GLY A 1 93 ? 10.270 4.747 -7.955 1.00 92.19 93 GLY A N 1
ATOM 703 C CA . GLY A 1 93 ? 9.975 5.794 -8.934 1.00 92.19 93 GLY A CA 1
ATOM 704 C C . GLY A 1 93 ? 10.243 5.410 -10.393 1.00 92.19 93 GLY A C 1
ATOM 705 O O . GLY A 1 93 ? 10.332 6.324 -11.218 1.00 92.19 93 GLY A O 1
ATOM 706 N N . ARG A 1 94 ? 10.391 4.107 -10.686 1.00 95.69 94 ARG A N 1
ATOM 707 C CA . ARG A 1 94 ? 10.548 3.528 -12.032 1.00 95.69 94 ARG A CA 1
ATOM 708 C C . ARG A 1 94 ? 9.641 2.326 -12.285 1.00 95.69 94 ARG A C 1
ATOM 710 O O . ARG A 1 94 ? 9.267 2.116 -13.430 1.00 95.69 94 ARG A O 1
ATOM 717 N N . SER A 1 95 ? 9.235 1.584 -11.261 1.00 95.12 95 SER A N 1
ATOM 718 C CA . SER A 1 95 ? 8.210 0.543 -11.399 1.00 95.12 95 SER A CA 1
ATOM 719 C C . SER A 1 95 ? 6.800 1.105 -11.248 1.00 95.12 95 SER A C 1
ATOM 721 O O . SER A 1 95 ? 6.565 1.965 -10.397 1.00 95.12 95 SER A O 1
ATOM 723 N N . LEU A 1 96 ? 5.856 0.586 -12.034 1.00 95.12 96 LEU A N 1
ATOM 724 C CA . LEU A 1 96 ? 4.438 0.930 -11.960 1.00 95.12 96 LEU A CA 1
ATOM 725 C C . LEU A 1 96 ? 3.564 -0.329 -11.895 1.00 95.12 96 LEU A C 1
ATOM 727 O O . LEU A 1 96 ? 3.832 -1.312 -12.592 1.00 95.12 96 LEU A O 1
ATOM 731 N N . ALA A 1 97 ? 2.521 -0.277 -11.063 1.00 94.06 97 ALA A N 1
ATOM 732 C CA . ALA A 1 97 ? 1.460 -1.275 -11.055 1.00 94.06 97 ALA A CA 1
ATOM 733 C C . ALA A 1 97 ? 0.420 -0.942 -12.133 1.00 94.06 97 ALA A C 1
ATOM 735 O O . ALA A 1 97 ? -0.016 0.206 -12.217 1.00 94.06 97 ALA A O 1
ATOM 736 N N . VAL A 1 98 ? 0.018 -1.930 -12.933 1.00 95.25 98 VAL A N 1
ATOM 737 C CA . VAL A 1 98 ? -0.905 -1.746 -14.068 1.00 95.25 98 VAL A CA 1
ATOM 738 C C . VAL A 1 98 ? -2.000 -2.812 -14.091 1.00 95.25 98 VAL A C 1
ATOM 740 O O . VAL A 1 98 ? -1.931 -3.807 -13.365 1.00 95.25 98 VAL A O 1
ATOM 743 N N . ASP A 1 99 ? -3.014 -2.609 -14.933 1.00 94.44 99 ASP A N 1
ATOM 744 C CA . ASP A 1 99 ? -3.952 -3.668 -15.301 1.00 94.44 99 ASP A CA 1
ATOM 745 C C . ASP A 1 99 ? -3.346 -4.526 -16.423 1.00 94.44 99 ASP A C 1
ATOM 747 O O . ASP A 1 99 ? -3.188 -4.077 -17.563 1.00 94.44 99 ASP A O 1
ATOM 751 N N . SER A 1 100 ? -3.001 -5.775 -16.099 1.00 91.06 100 SER A N 1
ATOM 752 C CA . SER A 1 100 ? -2.369 -6.705 -17.039 1.00 91.06 100 SER A CA 1
ATOM 753 C C . SER A 1 100 ? -3.286 -7.167 -18.176 1.00 91.06 100 SER A C 1
ATOM 755 O O . SER A 1 100 ? -2.794 -7.744 -19.144 1.00 91.06 100 SER A O 1
ATOM 757 N N . GLY A 1 101 ? -4.595 -6.896 -18.096 1.00 92.94 101 GLY A N 1
ATOM 758 C CA . GLY A 1 101 ? -5.515 -7.081 -19.221 1.00 92.94 101 GLY A CA 1
ATOM 759 C C . GLY A 1 101 ? -5.310 -6.066 -20.352 1.00 92.94 101 GLY A C 1
ATOM 760 O O . GLY A 1 101 ? -5.705 -6.340 -21.482 1.00 92.94 101 GLY A O 1
ATOM 761 N N . PHE A 1 102 ? -4.678 -4.920 -20.065 1.00 93.44 102 PHE A N 1
ATOM 762 C CA . PHE A 1 102 ? -4.453 -3.832 -21.026 1.00 93.44 102 PHE A CA 1
ATOM 763 C C . PHE A 1 102 ? -2.975 -3.626 -21.366 1.00 93.44 102 PHE A C 1
ATOM 765 O O . PHE A 1 102 ? -2.656 -3.320 -22.513 1.00 93.44 102 PHE A O 1
ATOM 772 N N . LEU A 1 103 ? -2.070 -3.790 -20.395 1.00 94.12 103 LEU A N 1
ATOM 773 C CA . LEU A 1 103 ? -0.635 -3.593 -20.598 1.00 94.12 103 LEU A CA 1
ATOM 774 C C . LEU A 1 103 ? 0.159 -4.804 -20.083 1.00 94.12 103 LEU A C 1
ATOM 776 O O . LEU A 1 103 ? 0.044 -5.145 -18.904 1.00 94.12 103 LEU A O 1
ATOM 780 N N . PRO A 1 104 ? 0.993 -5.452 -20.917 1.00 95.44 104 PRO A N 1
ATOM 781 C CA . PRO A 1 104 ? 1.782 -6.587 -20.466 1.00 95.44 104 PRO A CA 1
ATOM 782 C C . PRO A 1 104 ? 2.859 -6.153 -19.466 1.00 95.44 104 PRO A C 1
ATOM 784 O O . PRO A 1 104 ? 3.449 -5.074 -19.571 1.00 95.44 104 PRO A O 1
ATOM 787 N N . LEU A 1 105 ? 3.157 -7.033 -18.510 1.00 96.38 105 LEU A N 1
ATOM 788 C CA . LEU A 1 105 ? 4.275 -6.832 -17.592 1.00 96.38 105 LEU A CA 1
ATOM 789 C C . LEU A 1 105 ? 5.603 -6.779 -18.366 1.00 96.38 105 LEU A C 1
ATOM 791 O O . LEU A 1 105 ? 5.809 -7.500 -19.339 1.00 96.38 105 LEU A O 1
ATOM 795 N N . GLY A 1 106 ? 6.506 -5.912 -17.922 1.00 96.31 106 GLY A N 1
ATOM 796 C CA . GLY A 1 106 ? 7.771 -5.578 -18.568 1.00 96.31 106 GLY A CA 1
ATOM 797 C C . GLY A 1 106 ? 7.683 -4.441 -19.585 1.00 96.31 106 GLY A C 1
ATOM 798 O O . GLY A 1 106 ? 8.727 -3.938 -19.999 1.00 96.31 106 GLY A O 1
ATOM 799 N N . ALA A 1 107 ? 6.482 -3.995 -19.968 1.00 96.88 107 ALA A N 1
ATOM 800 C CA . ALA A 1 107 ? 6.340 -2.916 -20.937 1.00 96.88 107 ALA A CA 1
ATOM 801 C C . ALA A 1 107 ? 6.879 -1.578 -20.388 1.00 96.88 107 ALA A C 1
ATOM 803 O O . ALA A 1 107 ? 6.527 -1.190 -19.266 1.00 96.88 107 ALA A O 1
ATOM 804 N N . PRO A 1 108 ? 7.701 -0.844 -21.161 1.00 96.88 108 PRO A N 1
ATOM 805 C CA . PRO A 1 108 ? 8.023 0.544 -20.862 1.00 96.88 108 PRO A CA 1
ATOM 806 C C . PRO A 1 108 ? 6.805 1.444 -21.114 1.00 96.88 108 PRO A C 1
ATOM 808 O O . PRO A 1 108 ? 6.111 1.289 -22.117 1.00 96.88 108 PRO A O 1
ATOM 811 N N . LEU A 1 109 ? 6.568 2.416 -20.231 1.00 95.38 109 LEU A N 1
ATOM 812 C CA . LEU A 1 109 ? 5.493 3.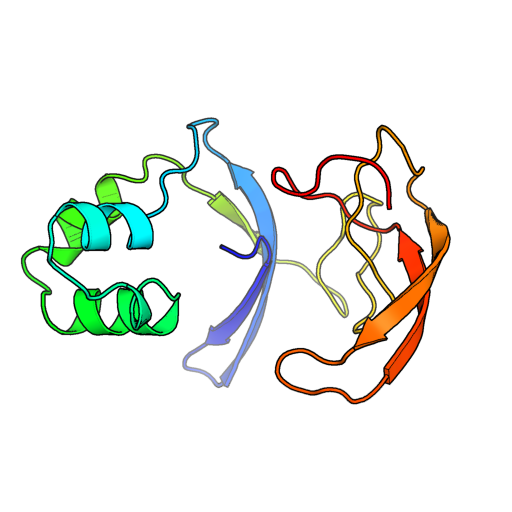400 -20.374 1.00 95.38 109 LEU A CA 1
ATOM 813 C C . LEU A 1 109 ? 5.922 4.794 -19.915 1.00 95.38 109 LEU A C 1
ATOM 815 O O . LEU A 1 109 ? 6.683 4.947 -18.960 1.00 95.38 109 LEU A O 1
ATOM 819 N N . TRP A 1 110 ? 5.429 5.823 -20.602 1.00 96.94 110 TRP A N 1
ATOM 820 C CA . TRP A 1 110 ? 5.666 7.214 -20.230 1.00 96.94 110 TRP A CA 1
ATOM 821 C C . TRP A 1 110 ? 4.560 7.704 -19.296 1.00 96.94 110 TRP A C 1
ATOM 823 O O . TRP A 1 110 ? 3.398 7.764 -19.687 1.00 96.94 110 TRP A O 1
ATOM 833 N N . LEU A 1 111 ? 4.923 8.057 -18.065 1.00 96.44 111 LEU A N 1
ATOM 834 C CA . LEU A 1 111 ? 4.021 8.693 -17.112 1.00 96.44 111 LEU A CA 1
ATOM 835 C C . LEU A 1 111 ? 4.080 10.210 -17.310 1.00 96.44 111 LEU A C 1
ATOM 837 O O . LEU A 1 111 ? 5.168 10.775 -17.197 1.00 96.44 111 LEU A O 1
ATOM 841 N N . ASP A 1 112 ? 2.935 10.851 -17.548 1.00 97.00 112 ASP A N 1
ATOM 842 C CA . ASP A 1 112 ? 2.765 12.311 -17.528 1.00 97.00 112 ASP A CA 1
ATOM 843 C C . ASP A 1 112 ? 1.655 12.674 -16.534 1.00 97.00 112 ASP A C 1
ATOM 845 O O . ASP A 1 112 ? 0.478 12.401 -16.753 1.00 97.00 112 ASP A O 1
ATOM 849 N N . THR A 1 113 ? 2.049 13.204 -15.380 1.00 95.69 113 THR A N 1
ATOM 850 C CA . THR A 1 113 ? 1.146 13.558 -14.277 1.00 95.69 113 THR A CA 1
ATOM 851 C C . THR A 1 113 ? 1.782 14.655 -13.414 1.00 95.69 113 THR A C 1
ATOM 853 O O . THR A 1 113 ? 2.733 15.310 -13.846 1.00 95.69 113 THR A O 1
ATOM 856 N N . THR A 1 114 ? 1.303 14.875 -12.190 1.00 97.50 114 THR A N 1
ATOM 857 C CA . THR A 1 114 ? 1.921 15.768 -11.199 1.00 97.50 114 THR A CA 1
ATOM 858 C C . THR A 1 114 ? 2.347 15.017 -9.941 1.00 97.50 114 THR A C 1
ATOM 860 O O . THR A 1 114 ? 1.896 13.907 -9.652 1.00 97.50 114 THR A O 1
ATOM 863 N N . TRP A 1 115 ? 3.263 15.610 -9.176 1.00 95.06 115 TRP A N 1
ATOM 864 C CA . TRP A 1 115 ? 3.600 15.083 -7.857 1.00 95.06 115 TRP A CA 1
ATOM 865 C C . TRP A 1 115 ? 2.397 15.208 -6.910 1.00 95.06 115 TRP A C 1
ATOM 867 O O . TRP A 1 115 ? 1.798 16.287 -6.857 1.00 95.06 115 TRP A O 1
ATOM 877 N N . PRO A 1 116 ? 2.074 14.165 -6.119 1.00 90.62 116 PRO A N 1
ATOM 878 C CA . PRO A 1 116 ? 0.948 14.201 -5.191 1.00 90.62 116 PRO A CA 1
ATOM 879 C C . PRO A 1 116 ? 0.974 15.436 -4.284 1.00 90.62 116 PRO A C 1
ATOM 881 O O . PRO A 1 116 ? 2.005 15.754 -3.695 1.00 90.62 116 PRO A O 1
ATOM 884 N N . GLY A 1 117 ? -0.164 16.126 -4.172 1.00 91.38 117 GLY A N 1
ATOM 885 C CA . GLY A 1 117 ? -0.305 17.328 -3.342 1.00 91.38 117 GLY A CA 1
ATOM 886 C C . GLY A 1 117 ? 0.324 18.599 -3.925 1.00 91.38 117 GLY A C 1
ATOM 887 O O . GLY A 1 117 ? 0.416 19.598 -3.219 1.00 91.38 117 GLY A O 1
ATOM 888 N N . THR A 1 118 ? 0.765 18.583 -5.187 1.00 95.06 118 THR A N 1
ATOM 889 C CA . THR A 1 118 ? 1.365 19.748 -5.854 1.00 95.06 118 THR A CA 1
ATOM 890 C C . THR A 1 118 ? 0.956 19.826 -7.328 1.00 95.06 118 THR A C 1
ATOM 892 O O . THR A 1 118 ? 0.516 18.839 -7.916 1.00 95.06 118 THR A O 1
ATOM 895 N N . GLU A 1 119 ? 1.192 20.975 -7.962 1.00 95.75 119 GLU A N 1
ATOM 896 C CA . GLU A 1 119 ? 1.052 21.150 -9.419 1.00 95.75 119 GLU A CA 1
ATOM 897 C C . GLU A 1 119 ? 2.348 20.854 -10.189 1.00 95.75 119 GLU A C 1
ATOM 899 O O . GLU A 1 119 ? 2.411 20.975 -11.412 1.00 95.75 119 GLU A O 1
ATOM 904 N N . ARG A 1 120 ? 3.421 20.465 -9.489 1.00 97.62 120 ARG A N 1
ATOM 905 C CA . ARG A 1 120 ? 4.719 20.233 -10.119 1.00 97.62 120 ARG A CA 1
ATOM 906 C C . ARG A 1 120 ? 4.626 19.031 -11.072 1.00 97.62 120 ARG A C 1
ATOM 908 O O . ARG A 1 120 ? 4.289 17.940 -10.603 1.00 97.62 120 ARG A O 1
ATOM 915 N N . PRO A 1 121 ? 5.018 19.168 -12.354 1.00 97.75 121 PRO A N 1
ATOM 916 C CA . PRO A 1 121 ? 4.987 18.057 -13.299 1.00 97.75 121 PRO A CA 1
ATOM 917 C C . PRO A 1 121 ? 5.865 16.872 -12.869 1.00 97.75 121 PRO A C 1
ATOM 919 O O . PRO A 1 121 ? 7.000 17.029 -12.404 1.00 97.75 121 PRO A O 1
ATOM 922 N N . LEU A 1 122 ? 5.339 15.673 -13.089 1.00 97.38 122 LEU A N 1
ATOM 923 C CA . LEU A 1 122 ? 5.993 14.381 -12.957 1.00 97.38 122 LEU A CA 1
ATOM 924 C C . LEU A 1 122 ? 5.920 13.676 -14.314 1.00 97.38 122 LEU A C 1
ATOM 926 O O . LEU A 1 122 ? 4.915 13.061 -14.659 1.00 97.38 122 LEU A O 1
ATOM 930 N N . ARG A 1 123 ? 7.015 13.773 -15.073 1.00 97.81 123 ARG A N 1
ATOM 931 C CA . ARG A 1 123 ? 7.152 13.181 -16.408 1.00 97.81 123 ARG A CA 1
ATOM 932 C C . ARG A 1 123 ? 8.339 12.238 -16.456 1.00 97.81 123 ARG A C 1
ATOM 934 O O . ARG A 1 123 ? 9.461 12.683 -16.202 1.00 97.81 123 ARG A O 1
ATOM 941 N N . ARG A 1 124 ? 8.118 10.944 -16.699 1.00 97.25 124 ARG A N 1
ATOM 942 C CA . ARG A 1 124 ? 9.212 9.959 -16.763 1.00 97.25 124 ARG A CA 1
ATOM 943 C C . ARG A 1 124 ? 8.812 8.631 -17.387 1.00 97.25 124 ARG A C 1
ATOM 945 O O . ARG A 1 124 ? 7.679 8.185 -17.261 1.00 97.25 124 ARG A O 1
ATOM 952 N N . LEU A 1 125 ? 9.817 7.953 -17.938 1.00 97.94 125 LEU A N 1
ATOM 953 C CA . LEU A 1 125 ? 9.734 6.543 -18.294 1.00 97.94 125 LEU A CA 1
ATOM 954 C C . LEU A 1 125 ? 9.664 5.667 -17.034 1.00 97.94 125 LEU A C 1
ATOM 956 O O . LEU A 1 125 ? 10.498 5.805 -16.127 1.00 97.94 125 LEU A O 1
ATOM 960 N N . MET A 1 126 ? 8.694 4.763 -17.030 1.00 97.62 126 MET A N 1
ATOM 961 C CA . MET A 1 126 ? 8.427 3.734 -16.030 1.00 97.62 126 MET A CA 1
ATOM 962 C C . MET A 1 126 ? 8.377 2.359 -16.717 1.00 97.62 126 MET A C 1
ATOM 964 O O . MET A 1 126 ? 8.343 2.273 -17.944 1.00 97.62 126 MET A O 1
ATOM 968 N N . VAL A 1 127 ? 8.341 1.285 -15.931 1.00 97.38 127 VAL A N 1
ATOM 969 C CA . VAL A 1 127 ? 8.162 -0.096 -16.397 1.00 97.38 127 VAL A CA 1
ATOM 970 C C . VAL A 1 127 ? 6.977 -0.720 -15.658 1.00 97.38 127 VAL A C 1
ATOM 972 O O . VAL A 1 127 ? 6.862 -0.582 -14.438 1.00 97.38 127 VAL A O 1
ATOM 975 N N . ALA A 1 128 ? 6.100 -1.412 -16.382 1.00 96.94 128 ALA A N 1
ATOM 976 C CA . ALA A 1 128 ? 4.986 -2.166 -15.815 1.00 96.94 128 ALA A CA 1
ATOM 977 C C . ALA A 1 128 ? 5.502 -3.432 -15.115 1.00 96.94 128 ALA A C 1
ATOM 979 O O . ALA A 1 128 ? 5.746 -4.437 -15.769 1.00 96.94 128 ALA A O 1
ATOM 980 N N . GLN A 1 129 ? 5.718 -3.404 -13.802 1.00 96.06 129 GLN A N 1
ATOM 981 C CA . GLN A 1 129 ? 6.370 -4.521 -13.087 1.00 96.06 129 GLN A CA 1
ATOM 982 C C . GLN A 1 129 ? 5.489 -5.144 -12.005 1.00 96.06 129 GLN A C 1
ATOM 984 O O . GLN A 1 129 ? 5.883 -6.131 -11.381 1.00 96.06 129 GLN A O 1
ATOM 989 N N . ASP A 1 130 ? 4.300 -4.586 -11.786 1.00 93.81 130 ASP A N 1
ATOM 990 C CA . ASP A 1 130 ? 3.399 -5.030 -10.733 1.00 93.81 130 ASP A CA 1
ATOM 991 C C . ASP A 1 130 ? 1.924 -4.949 -11.147 1.00 93.81 130 ASP A C 1
ATOM 993 O O . ASP A 1 130 ? 1.578 -4.335 -12.159 1.00 93.81 130 ASP A O 1
ATOM 997 N N . VAL A 1 131 ? 1.049 -5.554 -10.346 1.00 90.69 131 VAL A N 1
ATOM 998 C CA . VAL A 1 131 ? -0.410 -5.450 -10.482 1.00 90.69 131 VAL A CA 1
ATOM 999 C C . VAL A 1 131 ? -1.045 -5.181 -9.123 1.00 90.69 131 VAL A C 1
ATOM 1001 O O . VAL A 1 131 ? -0.503 -5.527 -8.076 1.00 90.69 131 VAL A O 1
ATOM 1004 N N . GLY A 1 132 ? -2.241 -4.599 -9.119 1.00 83.75 132 GLY A N 1
ATOM 1005 C CA . GLY A 1 132 ? -3.013 -4.404 -7.896 1.00 83.75 132 GLY A CA 1
ATOM 1006 C C . GLY A 1 132 ? -4.479 -4.735 -8.113 1.00 83.75 132 GLY A C 1
ATOM 1007 O O . GLY A 1 132 ? -5.047 -4.403 -9.146 1.00 83.75 132 GLY A O 1
ATOM 1008 N N . GLY A 1 133 ? -5.130 -5.349 -7.120 1.00 77.94 133 GLY A N 1
ATOM 1009 C CA . GLY A 1 133 ? -6.556 -5.694 -7.222 1.00 77.94 133 GLY A CA 1
ATOM 1010 C C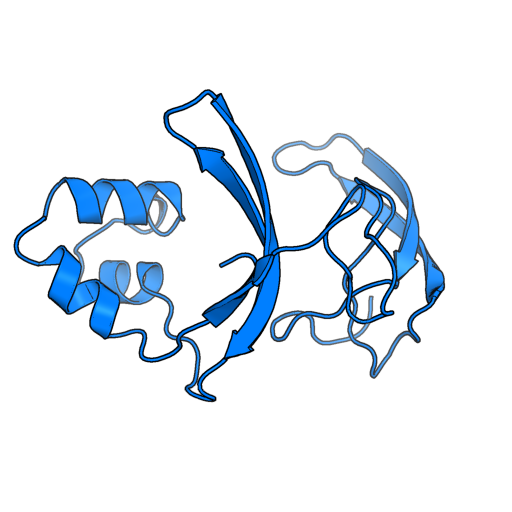 . GLY A 1 133 ? -7.469 -4.485 -7.475 1.00 77.94 133 GLY A C 1
ATOM 1011 O O . GLY A 1 133 ? -8.516 -4.639 -8.093 1.00 77.94 133 GLY A O 1
ATOM 1012 N N . ALA A 1 134 ? -7.045 -3.295 -7.040 1.00 80.69 134 ALA A N 1
ATOM 1013 C CA . ALA A 1 134 ? -7.741 -2.027 -7.258 1.00 80.69 134 ALA A CA 1
ATOM 1014 C C . ALA A 1 134 ? -7.292 -1.272 -8.527 1.00 80.69 134 ALA A C 1
ATOM 1016 O O . ALA A 1 134 ? -7.866 -0.235 -8.839 1.00 80.69 134 ALA A O 1
ATOM 1017 N N . ILE A 1 135 ? -6.268 -1.755 -9.237 1.00 86.06 135 ILE A N 1
ATOM 1018 C CA . ILE A 1 135 ? -5.768 -1.135 -10.467 1.00 86.06 135 ILE A CA 1
ATOM 1019 C C . ILE A 1 135 ? -6.478 -1.811 -11.638 1.00 86.06 135 ILE A C 1
ATOM 1021 O O . ILE A 1 135 ? -6.207 -2.977 -11.936 1.00 86.06 135 ILE A O 1
ATOM 1025 N N . LYS A 1 136 ? -7.449 -1.107 -12.226 1.00 88.25 136 LYS A N 1
ATOM 1026 C CA . LYS A 1 136 ? -8.330 -1.618 -13.282 1.00 88.25 136 LYS A CA 1
ATOM 1027 C C . LYS A 1 136 ? -8.553 -0.579 -14.370 1.00 88.25 136 LYS A C 1
ATOM 1029 O O . LYS A 1 136 ? -8.782 0.585 -14.053 1.00 88.25 136 LYS A O 1
ATOM 1034 N N . GLY A 1 137 ? -8.568 -1.038 -15.618 1.00 89.00 137 GLY A N 1
ATOM 1035 C CA . GLY A 1 137 ? -8.792 -0.206 -16.797 1.00 89.00 137 GLY A CA 1
ATOM 1036 C C . GLY A 1 137 ? -7.506 0.212 -17.520 1.00 89.00 137 GLY A C 1
ATOM 1037 O O . GLY A 1 137 ? -6.402 -0.101 -17.064 1.00 89.00 137 GLY A O 1
ATOM 1038 N N . PRO A 1 138 ? -7.652 0.886 -18.674 1.00 84.38 138 PRO A N 1
ATOM 1039 C CA . PRO A 1 138 ? -6.522 1.394 -19.441 1.00 84.38 138 PRO A CA 1
ATOM 1040 C C . PRO A 1 138 ? -5.804 2.540 -18.709 1.00 84.38 138 PRO A C 1
ATOM 1042 O O . PRO A 1 138 ? -6.369 3.162 -17.807 1.00 84.38 138 PRO A O 1
ATOM 1045 N N . VAL A 1 139 ? -4.554 2.787 -19.119 1.00 69.06 139 VAL A N 1
ATOM 1046 C CA . VAL A 1 139 ? -3.744 3.949 -18.706 1.00 69.06 139 VAL A CA 1
ATOM 1047 C C . VAL A 1 139 ? -4.243 5.248 -19.322 1.00 69.06 139 VAL A C 1
ATOM 1049 O O . VAL A 1 139 ? -4.691 5.210 -20.491 1.00 69.06 139 VAL A O 1
#

pLDDT: mean 91.17, std 6.55, range [58.44, 97.94]

Sequence (139 aa):
MQGSGVVRLPDGRTKRVGYAANNGHPFTAIGRLLLDEGKIDRGQATAQGVVAWLEANPSEAWAMMKRNERYIFFREIEGEGPLGAQGVALTPGRSLAVDSGFLPLGAPLWLDTTWPGTERPLRRLMVAQDVGGAIKGPV

Radius of gyration: 17.85 Å; chains: 1; bounding box: 39×37×45 Å